Protein AF-A0A9E5CQ71-F1 (afdb_monomer)

Radius of gyration: 41.76 Å; Cα contacts (8 Å, |Δi|>4): 11; chains: 1; bounding box: 79×94×110 Å

Mean predicted aligned error: 19.61 Å

Sequence (164 aa):
MEKETTQPADSPESKDGGGADPQGAQAGEAQTGEAQTGEAQTGEAQTDEGQTGEAQTGEAQELPIEERLKKAEEETQRYLDNWRRAEADLQNVKRRAEQDRTESARYAGASLIINILPIVDDFERAFQSLDSHVAGMTWFDGVRLIYRKLLALLESAGVQPIKT

Foldseek 3Di:
DDDDDDDDDDDDDDDDDDDDDDDDDDDDDDDDDDDDDDDDDDDDDDDDDDDDDDPPPPPPPDPPPVVVVVVVVVVVVVVVVVVVVVVVVVVVVVVVVVVVVVVCVLCVCVVVVVVCVVVLVVVVVCVVPDDPVVCPDPVVVVVVVVSVVVQVVCVVSVHDDDDD

Solvent-accessible surface area (backbone atoms only — not comparable to full-atom values): 11029 Å² total; per-residue (Å²): 131,83,79,87,90,85,85,83,91,78,87,87,85,86,88,81,86,88,83,87,86,91,83,84,87,82,86,84,90,81,94,78,87,87,84,85,90,79,89,83,82,92,81,85,90,79,90,81,90,85,79,94,71,83,78,77,79,70,77,75,75,72,66,55,69,69,58,48,51,51,51,51,51,52,50,50,52,51,50,50,53,52,48,53,49,51,51,51,51,50,52,52,50,51,54,49,50,51,49,54,49,53,51,48,61,66,51,65,53,46,66,57,49,62,68,45,48,63,58,54,53,49,51,52,52,51,64,72,72,54,52,74,77,57,68,72,34,75,70,46,55,53,52,54,49,49,53,53,50,52,52,52,50,40,44,75,72,74,46,72,87,79,89,125

pLDDT: mean 70.6, std 26.53, range [29.23, 97.62]

Secondary structure (DSSP, 8-state):
----------------------------------------------------------------HHHHHHHHHHHHHHHHHHHHHHHHHHHHHHHHHHHHHHHHHHHHTHHHHHHHHHHHHHHHHHHHS--HHHHTSHHHHHHHHHHHHHHHHHHHTT------

Structure (mmCIF, N/CA/C/O backbone):
data_AF-A0A9E5CQ71-F1
#
_entry.id   AF-A0A9E5CQ71-F1
#
loop_
_atom_site.group_PDB
_atom_site.id
_atom_site.type_symbol
_atom_site.label_atom_id
_atom_site.label_alt_id
_atom_site.label_comp_id
_atom_site.label_asym_id
_atom_site.label_entity_id
_atom_site.label_seq_id
_atom_site.pdbx_PDB_ins_code
_atom_site.Cartn_x
_atom_site.Cartn_y
_atom_site.Cartn_z
_atom_site.occupancy
_atom_site.B_iso_or_equiv
_atom_site.auth_seq_id
_atom_site.auth_comp_id
_atom_site.auth_asym_id
_atom_site.auth_atom_id
_atom_site.pdbx_PDB_model_num
ATOM 1 N N . MET A 1 1 ? 30.305 -64.533 41.293 1.00 43.19 1 MET A N 1
ATOM 2 C CA . MET A 1 1 ? 31.275 -63.827 40.434 1.00 43.19 1 MET A CA 1
ATOM 3 C C . MET A 1 1 ? 30.754 -62.398 40.309 1.00 43.19 1 MET A C 1
ATOM 5 O O . MET A 1 1 ? 29.955 -62.141 39.427 1.00 43.19 1 MET A O 1
ATOM 9 N N . GLU A 1 2 ? 30.902 -61.512 41.305 1.00 41.94 2 GLU A N 1
ATOM 10 C CA . GLU A 1 2 ? 32.171 -61.003 41.882 1.00 41.94 2 GLU A CA 1
ATOM 11 C C . GLU A 1 2 ? 33.129 -60.598 40.747 1.00 41.94 2 GLU A C 1
ATOM 13 O O . GLU A 1 2 ? 33.442 -61.450 39.924 1.00 41.94 2 GLU A O 1
ATOM 18 N N . LYS A 1 3 ? 33.608 -59.355 40.607 1.00 42.81 3 LYS A N 1
ATOM 19 C CA . LYS A 1 3 ? 33.910 -58.328 41.617 1.00 42.81 3 LYS A CA 1
ATOM 20 C C . LYS A 1 3 ? 34.226 -56.971 40.946 1.00 42.81 3 LYS A C 1
ATOM 22 O O . LYS A 1 3 ? 34.751 -56.969 39.841 1.00 42.81 3 LYS A O 1
ATOM 27 N N . GLU A 1 4 ? 33.951 -55.898 41.701 1.00 44.69 4 GLU A N 1
ATOM 28 C CA . GLU A 1 4 ? 34.752 -54.664 41.912 1.00 44.69 4 GLU A CA 1
ATOM 29 C C . GLU A 1 4 ? 35.131 -53.764 40.716 1.00 44.69 4 GLU A C 1
ATOM 31 O O . GLU A 1 4 ? 35.727 -54.217 39.752 1.00 44.69 4 GLU A O 1
ATOM 36 N N . THR A 1 5 ? 34.769 -52.472 40.663 1.00 40.34 5 THR A N 1
ATOM 37 C CA . THR A 1 5 ? 34.983 -51.320 41.589 1.00 40.34 5 THR A CA 1
ATOM 38 C C . THR A 1 5 ? 36.082 -50.414 41.033 1.00 40.34 5 THR A C 1
ATOM 40 O O . THR A 1 5 ? 37.181 -50.884 40.761 1.00 40.34 5 THR A O 1
ATOM 43 N N . THR A 1 6 ? 35.776 -49.114 40.898 1.00 44.06 6 THR A N 1
ATOM 44 C CA . THR A 1 6 ? 36.575 -47.952 41.373 1.00 44.06 6 THR A CA 1
ATOM 45 C C . THR A 1 6 ? 36.353 -46.717 40.482 1.00 44.06 6 THR A C 1
ATOM 47 O O . THR A 1 6 ? 36.970 -46.548 39.437 1.00 44.06 6 THR A O 1
ATOM 50 N N . GLN A 1 7 ? 35.445 -45.849 40.934 1.00 45.25 7 GLN A N 1
ATOM 51 C CA . GLN A 1 7 ? 35.578 -44.377 40.937 1.00 45.25 7 GLN A CA 1
ATOM 52 C C . GLN A 1 7 ? 36.554 -43.972 42.074 1.00 45.25 7 GLN A C 1
ATOM 54 O O . GLN A 1 7 ? 36.833 -44.849 42.894 1.00 45.25 7 GLN A O 1
ATOM 59 N N . PRO A 1 8 ? 36.898 -42.690 42.342 1.00 63.84 8 PRO A N 1
ATOM 60 C CA . PRO A 1 8 ? 36.923 -41.431 41.569 1.00 63.84 8 PRO A CA 1
ATOM 61 C C . PRO A 1 8 ? 38.258 -40.657 41.854 1.00 63.84 8 PRO A C 1
ATOM 63 O O . PRO A 1 8 ? 39.267 -41.311 42.089 1.00 63.84 8 PRO A O 1
ATOM 66 N N . ALA A 1 9 ? 38.217 -39.309 41.934 1.00 38.69 9 ALA A N 1
ATOM 67 C CA . ALA A 1 9 ? 39.222 -38.356 42.474 1.00 38.69 9 ALA A CA 1
ATOM 68 C C . ALA A 1 9 ? 40.268 -37.840 41.457 1.00 38.69 9 ALA A C 1
ATOM 70 O O . ALA A 1 9 ? 40.726 -38.596 40.613 1.00 38.69 9 ALA A O 1
ATOM 71 N N . ASP A 1 10 ? 40.741 -36.592 41.451 1.00 36.00 10 ASP A N 1
ATOM 72 C CA . ASP A 1 10 ? 40.478 -35.330 42.166 1.00 36.00 10 ASP A CA 1
ATOM 73 C C . ASP A 1 10 ? 41.354 -34.262 41.458 1.00 36.00 10 ASP A C 1
ATOM 75 O O . ASP A 1 10 ? 42.338 -34.608 40.799 1.00 36.00 10 ASP A O 1
ATOM 79 N N . SER A 1 11 ? 40.990 -32.980 41.553 1.00 42.88 11 SER A N 1
ATOM 80 C CA . SER A 1 11 ? 41.859 -31.845 41.155 1.00 42.88 11 SER A CA 1
ATOM 81 C C . SER A 1 11 ? 43.076 -31.768 42.107 1.00 42.88 11 SER A C 1
ATOM 83 O O . SER A 1 11 ? 43.002 -32.397 43.163 1.00 42.88 11 SER A O 1
ATOM 85 N N . PRO A 1 12 ? 44.183 -31.023 41.845 1.00 50.03 12 PRO A N 1
ATOM 86 C CA . PRO A 1 12 ? 44.209 -29.550 42.004 1.00 50.03 12 PRO A CA 1
ATOM 87 C C . PRO A 1 12 ? 45.335 -28.811 41.209 1.00 50.03 12 PRO A C 1
ATOM 89 O O . PRO A 1 12 ? 45.964 -29.387 40.333 1.00 50.03 12 PRO A O 1
ATOM 92 N N . GLU A 1 13 ? 45.584 -27.541 41.582 1.00 34.75 13 GLU A N 1
ATOM 93 C CA . GLU A 1 13 ? 46.639 -26.572 41.166 1.00 34.75 13 GLU A CA 1
ATOM 94 C C . GLU A 1 13 ? 46.303 -25.683 39.955 1.00 34.75 13 GLU A C 1
ATOM 96 O O . GLU A 1 13 ? 46.213 -26.154 38.832 1.00 34.75 13 GLU A O 1
ATOM 101 N N . SER A 1 14 ? 45.996 -24.380 40.058 1.00 38.28 14 SER A N 1
ATOM 102 C CA . SER A 1 14 ? 46.315 -23.262 40.978 1.00 38.28 14 SER A CA 1
ATOM 103 C C . SER A 1 14 ? 47.708 -22.620 40.811 1.00 38.28 14 SER A C 1
ATOM 105 O O . SER A 1 14 ? 48.710 -23.319 40.708 1.00 38.28 14 SER A O 1
ATOM 107 N N . LYS A 1 15 ? 47.703 -21.268 40.858 1.00 35.44 15 LYS A N 1
ATOM 108 C CA . LYS A 1 15 ? 48.783 -20.249 40.725 1.00 35.44 15 LYS A CA 1
ATOM 109 C C . LYS A 1 15 ? 48.981 -19.697 39.295 1.00 35.44 15 LYS A C 1
ATOM 111 O O . LYS A 1 15 ? 48.996 -20.462 38.346 1.00 35.44 15 LYS A O 1
ATOM 116 N N . ASP A 1 16 ? 49.115 -18.392 39.037 1.00 36.59 16 ASP A N 1
ATOM 117 C CA . ASP A 1 16 ? 49.451 -17.242 39.892 1.00 36.59 16 ASP A CA 1
ATOM 118 C C . ASP A 1 16 ? 49.106 -15.891 39.213 1.00 36.59 16 ASP A C 1
ATOM 120 O O . ASP A 1 16 ? 49.086 -15.824 37.986 1.00 36.59 16 ASP A O 1
ATOM 124 N N . GLY A 1 17 ? 48.939 -14.836 40.031 1.00 31.31 17 GLY A N 1
ATOM 125 C CA . GLY A 1 17 ? 49.144 -13.406 39.708 1.00 31.31 17 GLY A CA 1
ATOM 126 C C . GLY A 1 17 ? 48.035 -12.700 38.907 1.00 31.31 17 GLY A C 1
ATOM 127 O O . GLY A 1 17 ? 47.781 -13.043 37.766 1.00 31.31 17 GLY A O 1
ATOM 128 N N . GLY A 1 18 ? 47.304 -11.684 39.378 1.00 31.03 18 GLY A N 1
ATOM 129 C CA . GLY A 1 18 ? 47.610 -10.634 40.352 1.00 31.03 18 GLY A CA 1
ATOM 130 C C . GLY A 1 18 ? 47.749 -9.283 39.627 1.00 31.03 18 GLY A C 1
ATOM 131 O O . GLY A 1 18 ? 48.673 -9.130 38.839 1.00 31.03 18 GLY A O 1
ATOM 132 N N . GLY A 1 19 ? 46.870 -8.307 39.909 1.00 31.36 19 GLY A N 1
ATOM 133 C CA . GLY A 1 19 ? 47.136 -6.888 39.598 1.00 31.36 19 GLY A CA 1
ATOM 134 C C . GLY A 1 19 ? 46.001 -6.056 38.982 1.00 31.36 19 GLY A C 1
ATOM 135 O O . GLY A 1 19 ? 45.910 -5.956 37.769 1.00 31.36 19 GLY A O 1
ATOM 136 N N . ALA A 1 20 ? 45.206 -5.443 39.863 1.00 34.06 20 ALA A N 1
ATOM 137 C CA . ALA A 1 20 ? 44.798 -4.027 39.914 1.00 34.06 20 ALA A CA 1
ATOM 138 C C . ALA A 1 20 ? 44.157 -3.263 38.717 1.00 34.06 20 ALA A C 1
ATOM 140 O O . ALA A 1 20 ? 44.684 -3.179 37.615 1.00 34.06 20 ALA A O 1
ATOM 141 N N . ASP A 1 21 ? 43.086 -2.559 39.117 1.00 43.50 21 ASP A N 1
ATOM 142 C CA . ASP A 1 21 ? 42.496 -1.293 38.648 1.00 43.50 21 ASP A CA 1
ATOM 143 C C . ASP A 1 21 ? 41.470 -1.250 37.488 1.00 43.50 21 ASP A C 1
ATOM 145 O O . ASP A 1 21 ? 41.790 -1.533 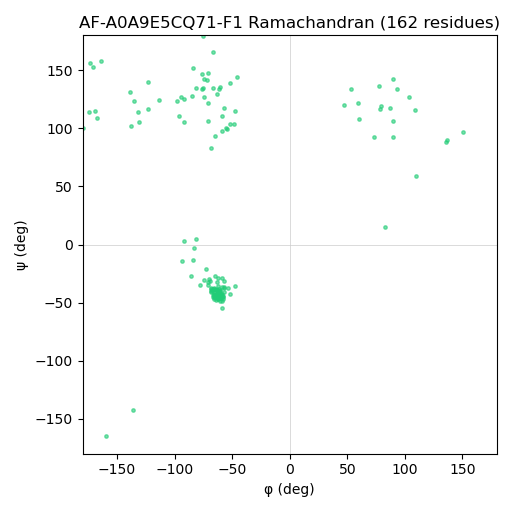36.334 1.00 43.50 21 ASP A O 1
ATOM 149 N N . PRO A 1 22 ? 40.223 -0.791 37.771 1.00 46.59 22 PRO A N 1
ATOM 150 C CA . PRO A 1 22 ? 39.220 -0.466 36.767 1.00 46.59 22 PRO A CA 1
ATOM 151 C C . PRO A 1 22 ? 39.257 1.034 36.428 1.00 46.59 22 PRO A C 1
ATOM 153 O O . PRO A 1 22 ? 39.111 1.889 37.301 1.00 46.59 22 PRO A O 1
ATOM 156 N N . GLN A 1 23 ? 39.373 1.375 35.146 1.00 34.25 23 GLN A N 1
ATOM 157 C CA . GLN A 1 23 ? 39.154 2.740 34.660 1.00 34.25 23 GLN A CA 1
ATOM 158 C C . GLN A 1 23 ? 38.386 2.731 33.338 1.00 34.25 23 GLN A C 1
ATOM 160 O O . GLN A 1 23 ? 38.769 2.051 32.392 1.00 34.25 23 GLN A O 1
ATOM 165 N N . GLY A 1 24 ? 37.333 3.552 33.278 1.00 32.75 24 GLY A N 1
ATOM 166 C CA . GLY A 1 24 ? 36.836 4.112 32.020 1.00 32.75 24 GLY A CA 1
ATOM 167 C C . GLY A 1 24 ? 35.490 3.597 31.512 1.00 32.75 24 GLY A C 1
ATOM 168 O O . GLY A 1 24 ? 35.410 3.138 30.379 1.00 32.75 24 GLY A O 1
ATOM 169 N N . ALA A 1 25 ? 34.415 3.738 32.292 1.00 35.03 25 ALA A N 1
ATOM 170 C CA . ALA A 1 25 ? 33.062 3.794 31.734 1.00 35.03 25 ALA A CA 1
ATOM 171 C C . ALA A 1 25 ? 32.703 5.267 31.467 1.00 35.03 25 ALA A C 1
ATOM 173 O O . ALA A 1 25 ? 32.466 6.025 32.407 1.00 35.03 25 ALA A O 1
ATOM 174 N N . GLN A 1 26 ? 32.710 5.683 30.197 1.00 36.34 26 GLN A N 1
ATOM 175 C CA . GLN A 1 26 ? 32.222 6.997 29.769 1.00 36.34 26 GLN A CA 1
ATOM 176 C C . GLN A 1 26 ? 30.746 6.920 29.374 1.00 36.34 26 GLN A C 1
ATOM 178 O O . GLN A 1 26 ? 30.343 6.119 28.532 1.00 36.34 26 GLN A O 1
ATOM 183 N N . ALA A 1 27 ? 29.974 7.790 30.017 1.00 32.28 27 ALA A N 1
ATOM 184 C CA . ALA A 1 27 ? 28.589 8.125 29.743 1.00 32.28 27 ALA A CA 1
ATOM 185 C C . ALA A 1 27 ? 28.480 9.192 28.634 1.00 32.28 27 ALA A C 1
ATOM 187 O O . ALA A 1 27 ? 29.366 10.035 28.504 1.00 32.28 27 ALA A O 1
ATOM 188 N N . GLY A 1 28 ? 27.364 9.183 27.899 1.00 31.14 28 GLY A N 1
ATOM 189 C CA . GLY A 1 28 ? 26.859 10.298 27.086 1.00 31.14 28 GLY A CA 1
ATOM 190 C C . GLY A 1 28 ? 25.341 10.386 27.296 1.00 31.14 28 GLY A C 1
ATOM 191 O O . GLY A 1 28 ? 24.637 9.419 27.028 1.00 31.14 28 GLY A O 1
ATOM 192 N N . GLU A 1 29 ? 24.875 11.336 28.108 1.00 32.84 29 GLU A N 1
ATOM 193 C CA . GLU A 1 29 ? 24.307 12.644 27.719 1.00 32.84 29 GLU A CA 1
ATOM 194 C C . GLU A 1 29 ? 22.782 12.597 27.498 1.00 32.84 29 GLU A C 1
ATOM 196 O O . GLU A 1 29 ? 22.282 12.341 26.408 1.00 32.84 29 GLU A O 1
ATOM 201 N N . ALA A 1 30 ? 22.038 12.900 28.567 1.00 35.66 30 ALA A N 1
ATOM 202 C CA . ALA A 1 30 ? 20.653 13.359 28.505 1.00 35.66 30 ALA A CA 1
ATOM 203 C C . ALA A 1 30 ? 20.570 14.715 29.226 1.00 35.66 30 ALA A C 1
ATOM 205 O O . ALA A 1 30 ? 20.867 14.813 30.416 1.00 35.66 30 ALA A O 1
ATOM 206 N N . GLN A 1 31 ? 20.215 15.761 28.477 1.00 35.25 31 GLN A N 1
ATOM 207 C CA . GLN A 1 31 ? 20.003 17.126 28.961 1.00 35.25 31 GLN A CA 1
ATOM 208 C C . GLN A 1 31 ? 18.721 17.214 29.799 1.00 35.25 31 GLN A C 1
ATOM 210 O O . GLN A 1 31 ? 17.624 16.972 29.299 1.00 35.25 31 GLN A O 1
ATOM 215 N N . THR A 1 32 ? 18.857 17.643 31.051 1.00 32.28 32 THR A N 1
ATOM 216 C CA . THR A 1 32 ? 17.763 18.116 31.907 1.00 32.28 32 THR A CA 1
ATOM 217 C C . THR A 1 32 ? 17.953 19.604 32.172 1.00 32.28 32 THR A C 1
ATOM 219 O O . THR A 1 32 ? 19.015 20.015 32.634 1.00 32.28 32 THR A O 1
ATOM 222 N N . GLY A 1 33 ? 16.928 20.395 31.851 1.00 34.47 33 GLY A N 1
ATOM 223 C CA . GLY A 1 33 ? 16.877 21.833 32.098 1.00 34.47 33 GLY A CA 1
ATOM 224 C C . GLY A 1 33 ? 16.633 22.168 33.569 1.00 34.47 33 GLY A C 1
ATOM 225 O O . GLY A 1 33 ? 15.879 21.494 34.267 1.00 34.47 33 GLY A O 1
ATOM 226 N N . GLU A 1 34 ? 17.307 23.224 34.002 1.00 36.59 34 GLU A N 1
ATOM 227 C CA . GLU A 1 34 ? 17.302 23.820 35.333 1.00 36.59 34 GLU A CA 1
ATOM 228 C C . GLU A 1 34 ? 16.032 24.648 35.582 1.00 36.59 34 GLU A C 1
ATOM 230 O O . GLU A 1 34 ? 15.567 25.331 34.671 1.00 36.59 34 GLU A O 1
ATOM 235 N N . ALA A 1 35 ? 15.542 24.678 36.828 1.00 31.78 35 ALA A N 1
ATOM 236 C CA . ALA A 1 35 ? 15.128 25.930 37.476 1.00 31.78 35 ALA A CA 1
ATOM 237 C C . ALA A 1 35 ? 14.841 25.762 38.985 1.00 31.78 35 ALA A C 1
ATOM 239 O O . ALA A 1 35 ? 13.856 25.152 39.389 1.00 31.78 35 ALA A O 1
ATOM 240 N N . GLN A 1 36 ? 15.693 26.432 39.768 1.00 34.62 36 GLN A N 1
ATOM 241 C CA . GLN A 1 36 ? 15.382 27.268 40.939 1.00 34.62 36 GLN A CA 1
ATOM 242 C C . GLN A 1 36 ? 14.948 26.625 42.268 1.00 34.62 36 GLN A C 1
ATOM 244 O O . GLN A 1 36 ? 13.776 26.497 42.610 1.00 34.62 36 GLN A O 1
ATOM 249 N N . THR A 1 37 ? 15.971 26.406 43.093 1.00 29.23 37 THR A N 1
ATOM 250 C CA . THR A 1 37 ? 15.970 26.520 44.554 1.00 29.23 37 THR A CA 1
ATOM 251 C C . THR A 1 37 ? 15.776 27.974 45.012 1.00 29.23 37 THR A C 1
ATOM 253 O O . THR A 1 37 ? 16.443 28.885 44.524 1.00 29.23 37 THR A O 1
ATOM 256 N N . GLY A 1 38 ? 14.899 28.170 46.000 1.00 32.47 38 GLY A N 1
ATOM 257 C CA . GLY A 1 38 ? 14.764 29.387 46.801 1.00 32.47 38 GLY A CA 1
ATOM 258 C C . GLY A 1 38 ? 14.632 29.003 48.277 1.00 32.47 38 GLY A C 1
ATOM 259 O O . GLY A 1 38 ? 13.789 28.185 48.634 1.00 32.47 38 GLY A O 1
ATOM 260 N N . GLU A 1 39 ? 15.528 29.538 49.098 1.00 35.62 39 GLU A N 1
ATOM 261 C CA . GLU A 1 39 ? 15.680 29.310 50.538 1.00 35.62 39 GLU A CA 1
ATOM 262 C C . GLU A 1 39 ? 14.540 29.946 51.356 1.00 35.62 39 GLU A C 1
ATOM 264 O O . GLU A 1 39 ? 14.094 31.034 51.003 1.00 35.62 39 GLU A O 1
ATOM 269 N N . ALA A 1 40 ? 14.148 29.339 52.489 1.00 31.41 40 ALA A N 1
ATOM 270 C CA . ALA A 1 40 ? 13.871 30.068 53.742 1.00 31.41 40 ALA A CA 1
ATOM 271 C C . ALA A 1 40 ? 13.570 29.141 54.945 1.00 31.41 40 ALA A C 1
ATOM 273 O O . ALA A 1 40 ? 12.542 28.477 55.008 1.00 31.41 40 ALA A O 1
ATOM 274 N N . GLN A 1 41 ? 14.491 29.196 55.912 1.00 33.47 41 GLN A N 1
ATOM 275 C CA . GLN A 1 41 ? 14.291 29.350 57.364 1.00 33.47 41 GLN A CA 1
ATOM 276 C C . GLN A 1 41 ? 13.489 28.321 58.185 1.00 33.47 41 GLN A C 1
ATOM 278 O O . GLN A 1 41 ? 12.266 28.321 58.269 1.00 33.47 41 GLN A O 1
ATOM 283 N N . THR A 1 42 ? 14.266 27.580 58.975 1.00 32.06 42 THR A N 1
ATOM 284 C CA . THR A 1 42 ? 13.935 27.027 60.292 1.00 32.06 42 THR A CA 1
ATOM 285 C C . THR A 1 42 ? 13.613 28.145 61.295 1.00 32.06 42 THR A C 1
ATOM 287 O O . THR A 1 42 ? 14.380 29.103 61.400 1.00 32.06 42 THR A O 1
ATOM 290 N N . GLY A 1 43 ? 12.545 27.994 62.086 1.00 30.92 43 GLY A N 1
ATOM 291 C CA . GLY A 1 43 ? 12.240 28.901 63.195 1.00 30.92 43 GLY A CA 1
ATOM 292 C C . GLY A 1 43 ? 10.970 28.547 63.974 1.00 30.92 43 GLY A C 1
ATOM 293 O O . GLY A 1 43 ? 9.878 28.900 63.559 1.00 30.92 43 GLY A O 1
ATOM 294 N N . GLU A 1 44 ? 11.191 27.908 65.124 1.00 33.72 44 GLU A N 1
ATOM 295 C CA . GLU A 1 44 ? 10.413 27.987 66.373 1.00 33.72 44 GLU A CA 1
ATOM 296 C C . GLU A 1 44 ? 9.091 27.212 66.530 1.00 33.72 44 GLU A C 1
ATOM 298 O O . GLU A 1 44 ? 8.080 27.407 65.862 1.00 33.72 44 GLU A O 1
ATOM 303 N N . ALA A 1 45 ? 9.141 26.325 67.527 1.00 37.12 45 ALA A N 1
ATOM 304 C CA . ALA A 1 45 ? 8.036 25.595 68.107 1.00 37.12 45 ALA A CA 1
ATOM 305 C C . ALA A 1 45 ? 7.208 26.502 69.027 1.00 37.12 45 ALA A C 1
ATOM 307 O O . ALA A 1 45 ? 7.755 27.152 69.917 1.00 37.12 45 ALA A O 1
ATOM 308 N N . GLN A 1 46 ? 5.886 26.438 68.887 1.00 34.66 46 GLN A N 1
ATOM 309 C CA . GLN A 1 46 ? 4.955 26.799 69.949 1.00 34.66 46 GLN A CA 1
ATOM 310 C C . GLN A 1 46 ? 3.909 25.695 70.086 1.00 34.66 46 GLN A C 1
ATOM 312 O O . GLN A 1 46 ? 3.125 25.418 69.182 1.00 34.66 46 GLN A O 1
ATOM 317 N N . THR A 1 47 ? 3.971 25.038 71.236 1.00 30.33 47 THR A N 1
ATOM 318 C CA . THR A 1 47 ? 2.961 24.154 71.806 1.00 30.33 47 THR A CA 1
ATOM 319 C C . THR A 1 47 ? 1.685 24.938 72.096 1.00 30.33 47 THR A C 1
ATOM 321 O O . THR A 1 47 ? 1.751 25.948 72.798 1.00 30.33 47 THR A O 1
ATOM 324 N N . ASP A 1 48 ? 0.547 24.434 71.628 1.00 30.59 48 ASP A N 1
ATOM 325 C CA . ASP A 1 48 ? -0.771 24.756 72.173 1.00 30.59 48 ASP A CA 1
ATOM 326 C C . ASP A 1 48 ? -1.516 23.434 72.403 1.00 30.59 48 ASP A C 1
ATOM 328 O O . ASP A 1 48 ? -1.883 22.719 71.468 1.00 30.59 48 ASP A O 1
ATOM 332 N N . GLU A 1 49 ? -1.614 23.052 73.675 1.00 37.34 49 GLU A N 1
ATOM 333 C CA . GLU A 1 49 ? -2.439 21.947 74.143 1.00 37.34 49 GLU A CA 1
ATOM 334 C C . GLU A 1 49 ? -3.864 22.458 74.361 1.00 37.34 49 GLU A C 1
ATOM 336 O O . GLU A 1 49 ? -4.079 23.381 75.143 1.00 37.34 49 GLU A O 1
ATOM 341 N N . GLY A 1 50 ? -4.845 21.771 73.774 1.00 31.52 50 GLY A N 1
ATOM 342 C CA . GLY A 1 50 ? -6.196 21.746 74.329 1.00 31.52 50 GLY A CA 1
ATOM 343 C C . GLY A 1 50 ? -7.326 21.927 73.326 1.00 31.52 50 GLY A C 1
ATOM 344 O O . GLY A 1 50 ? -7.871 23.014 73.203 1.00 31.52 50 GLY A O 1
ATOM 345 N N . GLN A 1 51 ? -7.798 20.821 72.746 1.00 33.91 51 GLN A N 1
ATOM 346 C CA . GLN A 1 51 ? -9.209 20.446 72.897 1.00 33.91 51 GLN A CA 1
ATOM 347 C C . GLN A 1 51 ? -9.456 19.015 72.418 1.00 33.91 51 GLN A C 1
ATOM 349 O O . GLN A 1 51 ? -9.452 18.694 71.233 1.00 33.91 51 GLN A O 1
ATOM 354 N N . THR A 1 52 ? -9.700 18.156 73.401 1.00 40.53 52 THR A N 1
ATOM 355 C CA . THR A 1 52 ? -10.413 16.887 73.304 1.00 40.53 52 THR A CA 1
ATOM 356 C C . THR A 1 52 ? -11.794 17.119 72.688 1.00 40.53 52 THR A C 1
ATOM 358 O O . THR A 1 52 ? -12.729 17.539 73.365 1.00 40.53 52 THR A O 1
ATOM 361 N N . GLY A 1 53 ? -11.916 16.851 71.389 1.00 31.20 53 GLY A N 1
ATOM 362 C CA . GLY A 1 53 ? -13.190 16.634 70.715 1.00 31.20 53 GLY A CA 1
ATOM 363 C C . GLY A 1 53 ? -13.451 15.137 70.646 1.00 31.20 53 GLY A C 1
ATOM 364 O O . GLY A 1 53 ? -12.730 14.412 69.965 1.00 31.20 53 GLY A O 1
ATOM 365 N N . GLU A 1 54 ? -14.441 14.678 71.403 1.00 34.59 54 GLU A N 1
ATOM 366 C CA . GLU A 1 54 ? -14.926 13.303 71.423 1.00 34.59 54 GLU A CA 1
ATOM 367 C C . GLU A 1 54 ? -15.148 12.795 69.993 1.00 34.59 54 GLU A C 1
ATOM 369 O O . GLU A 1 54 ? -16.009 13.284 69.260 1.00 34.59 54 GLU A O 1
ATOM 374 N N . ALA A 1 55 ? -14.365 11.791 69.595 1.00 34.69 55 ALA A N 1
ATOM 375 C CA . ALA A 1 55 ? -14.672 10.984 68.432 1.00 34.69 55 ALA A CA 1
ATOM 376 C C . ALA A 1 55 ? -15.971 10.233 68.737 1.00 34.69 55 ALA A C 1
ATOM 378 O O . ALA A 1 55 ? -15.966 9.166 69.354 1.00 34.69 55 ALA A O 1
ATOM 379 N N . GLN A 1 56 ? -17.094 10.822 68.322 1.00 38.59 56 GLN A N 1
ATOM 380 C CA . GLN A 1 56 ? -18.339 10.102 68.130 1.00 38.59 56 GLN A CA 1
ATOM 381 C C . GLN A 1 56 ? -18.011 8.906 67.245 1.00 38.59 56 GLN A C 1
ATOM 383 O O . GLN A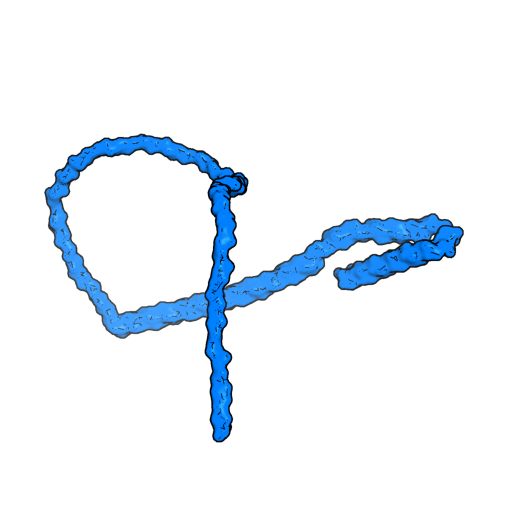 1 56 ? -17.785 9.026 66.041 1.00 38.59 56 GLN A O 1
ATOM 388 N N . THR A 1 57 ? -17.936 7.744 67.884 1.00 39.75 57 THR A N 1
ATOM 389 C CA . THR A 1 57 ? -17.949 6.458 67.209 1.00 39.75 57 THR A CA 1
ATOM 390 C C . THR A 1 57 ? -19.357 6.340 66.653 1.00 39.75 57 THR A C 1
ATOM 392 O O . THR A 1 57 ? -20.259 5.833 67.310 1.00 39.75 57 THR A O 1
ATOM 395 N N . GLY A 1 58 ? -19.577 6.948 65.487 1.00 36.94 58 GLY A N 1
ATOM 396 C CA . GLY A 1 58 ? -20.759 6.687 64.696 1.00 36.94 58 GLY A CA 1
ATOM 397 C C . GLY A 1 58 ? -20.727 5.202 64.402 1.00 36.94 58 GLY A C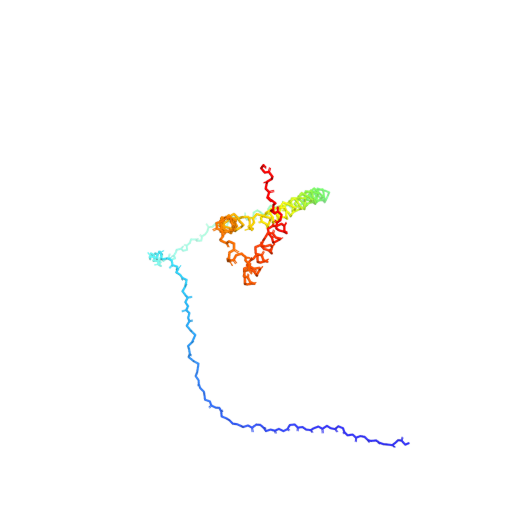 1
ATOM 398 O O . GLY A 1 58 ? -19.831 4.739 63.697 1.00 36.94 58 GLY A O 1
ATOM 399 N N . GLU A 1 59 ? -21.653 4.458 65.000 1.00 42.09 59 GLU A N 1
ATOM 400 C CA . GLU A 1 59 ? -22.012 3.134 64.527 1.00 42.09 59 GLU A CA 1
ATOM 401 C C . GLU A 1 59 ? -22.227 3.270 63.022 1.00 42.09 59 GLU A C 1
ATOM 403 O O . GLU A 1 59 ? -23.214 3.845 62.558 1.00 42.09 59 GLU A O 1
ATOM 408 N N . ALA A 1 60 ? -21.253 2.799 62.245 1.00 53.12 60 ALA A N 1
ATOM 409 C CA . ALA A 1 60 ? -21.496 2.454 60.869 1.00 53.12 60 ALA A CA 1
ATOM 410 C C . ALA A 1 60 ? -22.585 1.390 60.950 1.00 53.12 60 ALA A C 1
ATOM 412 O O . ALA A 1 60 ? -22.297 0.246 61.293 1.00 53.12 60 ALA A O 1
ATOM 413 N N . GLN A 1 61 ? -23.842 1.796 60.755 1.00 57.00 61 GLN A N 1
ATOM 414 C CA . GLN A 1 61 ? -24.942 0.864 60.575 1.00 57.00 61 GLN A CA 1
ATOM 415 C C . GLN A 1 61 ? -24.530 -0.030 59.416 1.00 57.00 61 GLN A C 1
ATOM 417 O O . GLN A 1 61 ? -24.542 0.378 58.252 1.00 57.00 61 GLN A O 1
ATOM 422 N N . GLU A 1 62 ? -24.056 -1.224 59.761 1.00 66.81 62 GLU A N 1
ATOM 423 C CA . GLU A 1 62 ? -23.788 -2.265 58.797 1.00 66.81 62 GLU A CA 1
ATOM 424 C C . GLU A 1 62 ? -25.105 -2.505 58.072 1.00 66.81 62 GLU A C 1
ATOM 426 O O . GLU A 1 62 ? -26.120 -2.834 58.689 1.00 66.81 62 GLU A O 1
ATOM 431 N N . LEU A 1 63 ? -25.098 -2.257 56.761 1.00 71.94 63 LEU A N 1
ATOM 432 C CA . LEU A 1 63 ? -26.261 -2.521 55.927 1.00 71.94 63 LEU A CA 1
ATOM 433 C C . LEU A 1 63 ? -26.699 -3.973 56.170 1.00 71.94 63 LEU A C 1
ATOM 435 O O . LEU A 1 63 ? -25.823 -4.849 56.255 1.00 71.94 63 LEU A O 1
ATOM 439 N N . PRO A 1 64 ? -28.014 -4.239 56.256 1.00 88.75 64 PRO A N 1
ATOM 440 C CA . PRO A 1 64 ? -28.541 -5.591 56.360 1.00 88.75 64 PRO A CA 1
ATOM 441 C C . PRO A 1 64 ? -27.863 -6.513 55.346 1.00 88.7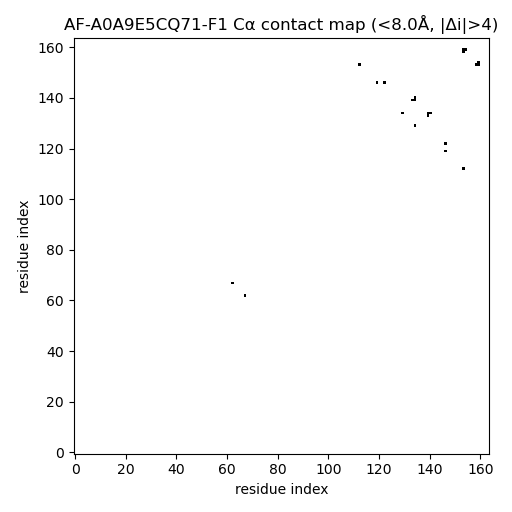5 64 PRO A C 1
ATOM 443 O O . PRO A 1 64 ? -27.526 -6.094 54.233 1.00 88.75 64 PRO A O 1
ATOM 446 N N . ILE A 1 65 ? -27.641 -7.771 55.724 1.00 88.62 65 ILE A N 1
ATOM 447 C CA . ILE A 1 65 ? -26.911 -8.740 54.894 1.00 88.62 65 ILE A CA 1
ATOM 448 C C . ILE A 1 65 ? -27.535 -8.833 53.493 1.00 88.62 65 ILE A C 1
ATOM 450 O O . ILE A 1 65 ? -26.800 -8.895 52.506 1.00 88.62 65 ILE A O 1
ATOM 454 N N . GLU A 1 66 ? -28.864 -8.748 53.385 1.00 90.19 66 GLU A N 1
ATOM 455 C CA . GLU A 1 66 ? -29.573 -8.726 52.105 1.00 90.19 66 GLU A CA 1
ATOM 456 C C . GLU A 1 66 ? -29.222 -7.502 51.241 1.00 90.19 66 GLU A C 1
ATOM 458 O O . GLU A 1 66 ? -29.032 -7.633 50.032 1.00 90.19 66 GLU A O 1
ATOM 463 N N . GLU A 1 67 ? -29.085 -6.311 51.832 1.00 91.50 67 GLU A N 1
ATOM 464 C CA . GLU A 1 67 ? -28.696 -5.101 51.096 1.00 91.50 67 GLU A CA 1
ATOM 465 C C . GLU A 1 67 ? -27.230 -5.143 50.651 1.00 91.50 67 GLU A C 1
ATOM 467 O O . GLU A 1 67 ? -26.900 -4.675 49.559 1.00 91.50 67 GLU A O 1
ATOM 472 N N . ARG A 1 68 ? -26.345 -5.737 51.461 1.00 91.38 68 ARG A N 1
ATOM 473 C CA . ARG A 1 68 ? -24.941 -5.968 51.082 1.00 91.38 68 ARG A CA 1
ATOM 474 C C . ARG A 1 68 ? -24.829 -6.955 49.928 1.00 91.38 68 ARG A C 1
ATOM 476 O O . ARG A 1 68 ? -24.064 -6.702 49.000 1.00 91.38 68 ARG A O 1
ATOM 483 N N . LEU A 1 69 ? -25.593 -8.047 49.981 1.00 92.94 69 LEU A N 1
ATOM 484 C CA . LEU A 1 69 ? -25.641 -9.048 48.919 1.00 92.94 69 LEU A CA 1
ATOM 485 C C . LEU A 1 69 ? -26.126 -8.416 47.613 1.00 92.94 69 LEU A C 1
ATOM 487 O O . LEU A 1 69 ? -25.446 -8.519 46.597 1.00 92.94 69 LEU A O 1
ATOM 491 N N . LYS A 1 70 ? -27.230 -7.665 47.668 1.00 95.44 70 LYS A N 1
ATOM 492 C CA . LYS A 1 70 ? -27.775 -6.972 46.500 1.00 95.44 70 LYS A CA 1
ATOM 493 C C . LYS A 1 70 ? -26.778 -5.976 45.897 1.00 95.44 70 LYS A C 1
ATOM 495 O O . LYS A 1 70 ? -26.577 -5.973 44.687 1.00 95.44 70 LYS A O 1
ATOM 500 N N . LYS A 1 71 ? -26.105 -5.166 46.725 1.00 95.31 71 LYS A N 1
ATOM 501 C CA . LYS A 1 71 ? -25.052 -4.252 46.246 1.00 95.31 71 LYS A CA 1
ATOM 502 C C . LYS A 1 71 ? -23.892 -5.003 45.592 1.00 95.31 71 LYS A C 1
ATOM 504 O O . LYS A 1 71 ? -23.424 -4.582 44.540 1.00 95.31 71 LYS A O 1
ATOM 509 N N . ALA A 1 72 ? -23.445 -6.112 46.178 1.00 94.62 72 ALA A N 1
ATOM 510 C CA . ALA A 1 72 ? -22.370 -6.920 45.608 1.00 94.62 72 ALA A CA 1
ATOM 511 C C . ALA A 1 72 ? -22.765 -7.548 44.258 1.00 94.62 72 ALA A C 1
ATOM 513 O O . ALA A 1 72 ? -21.953 -7.583 43.332 1.00 94.62 72 ALA A O 1
ATOM 514 N N . GLU A 1 73 ? -24.011 -8.004 44.116 1.00 95.19 73 GLU A N 1
ATOM 515 C CA . GLU A 1 73 ? -24.557 -8.516 42.854 1.00 95.19 73 GLU A CA 1
ATOM 516 C C . GLU A 1 73 ? -24.645 -7.416 41.786 1.00 95.19 73 GLU A C 1
ATOM 518 O O . GLU A 1 73 ? -24.196 -7.620 40.657 1.00 95.19 73 GLU A O 1
ATOM 523 N N . GLU A 1 74 ? -25.141 -6.229 42.146 1.00 96.69 74 GLU A N 1
ATOM 524 C CA . GLU A 1 74 ? -25.199 -5.060 41.257 1.00 96.69 74 GLU A CA 1
ATOM 525 C C . GLU A 1 74 ? -23.800 -4.624 40.792 1.00 96.69 74 GLU A C 1
ATOM 527 O O . GLU A 1 74 ? -23.586 -4.357 39.606 1.00 96.69 74 GLU A O 1
ATOM 532 N N . GLU A 1 75 ? -22.819 -4.586 41.697 1.00 96.25 75 GLU A N 1
ATOM 533 C CA . GLU A 1 75 ? -21.430 -4.273 41.355 1.00 96.25 75 GLU A CA 1
ATOM 534 C C . GLU A 1 75 ? -20.806 -5.333 40.450 1.00 96.25 75 GLU A C 1
ATOM 536 O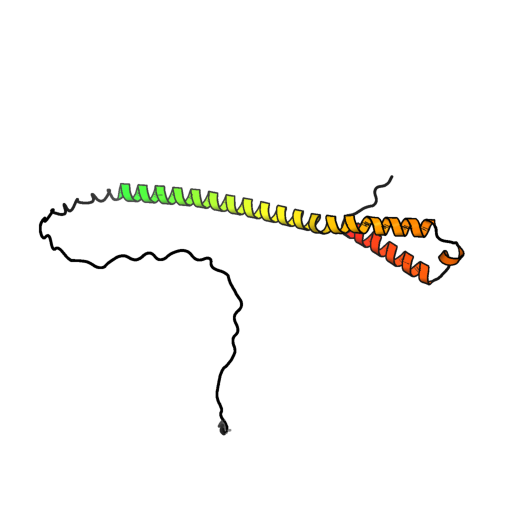 O . GLU A 1 75 ? -20.156 -4.987 39.462 1.00 96.25 75 GLU A O 1
ATOM 541 N N . THR A 1 76 ? -21.040 -6.612 40.746 1.00 95.69 76 THR A N 1
ATOM 542 C CA . THR A 1 76 ? -20.563 -7.730 39.924 1.00 95.69 76 THR A CA 1
ATOM 543 C C . THR A 1 76 ? -21.138 -7.641 38.517 1.00 95.69 76 THR A C 1
ATOM 545 O O . THR A 1 76 ? 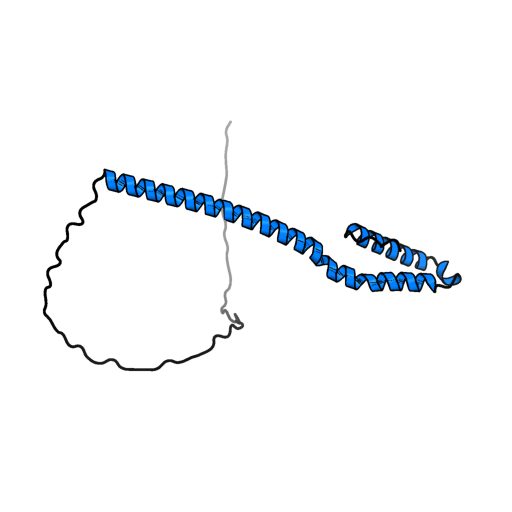-20.394 -7.740 37.541 1.00 95.69 76 THR A O 1
ATOM 548 N N . GLN A 1 77 ? -22.440 -7.378 38.398 1.00 96.81 77 GLN A N 1
ATOM 549 C CA . GLN A 1 77 ? -23.103 -7.219 37.110 1.00 96.81 77 GLN A CA 1
ATOM 550 C C . GLN A 1 77 ? -22.542 -6.017 36.338 1.00 96.81 77 GLN A C 1
ATOM 552 O O . GLN A 1 77 ? -22.201 -6.141 35.162 1.00 96.81 77 GLN A O 1
ATOM 557 N N . ARG A 1 78 ? -22.335 -4.880 37.014 1.00 97.00 78 ARG A N 1
ATOM 558 C CA . ARG A 1 78 ? -21.706 -3.690 36.423 1.00 97.00 78 ARG A CA 1
ATOM 559 C C . ARG A 1 78 ? -20.294 -3.983 35.914 1.00 97.00 78 ARG A C 1
ATOM 561 O O . ARG A 1 78 ? -19.938 -3.552 34.819 1.00 97.00 78 ARG A O 1
ATOM 568 N N . TYR A 1 79 ? -19.476 -4.700 36.686 1.00 97.25 79 TYR A N 1
ATOM 569 C CA . TYR A 1 79 ? -18.126 -5.071 36.259 1.00 97.25 79 TYR A CA 1
ATOM 570 C C . TYR A 1 79 ? -18.139 -6.057 35.095 1.00 97.25 79 TYR A C 1
ATOM 572 O O . TYR A 1 79 ? -17.340 -5.895 34.176 1.00 97.25 79 TYR A O 1
ATOM 580 N N . LEU A 1 80 ? -19.057 -7.025 35.090 1.00 97.62 80 LEU A N 1
ATOM 581 C CA . LEU A 1 80 ? -19.226 -7.971 33.990 1.00 97.62 80 LEU A CA 1
ATOM 582 C C . LEU A 1 80 ? -19.589 -7.248 32.687 1.00 97.62 80 LEU A C 1
ATOM 584 O O . LEU A 1 80 ? -19.000 -7.521 31.643 1.00 97.62 80 LEU A O 1
ATOM 588 N N . ASP A 1 81 ? -20.525 -6.303 32.748 1.00 97.19 81 ASP A N 1
ATOM 589 C CA . ASP A 1 81 ? -20.959 -5.541 31.577 1.00 97.19 81 ASP A CA 1
ATOM 590 C C . ASP A 1 81 ? -19.852 -4.609 31.069 1.00 97.19 81 ASP A C 1
ATOM 592 O O . ASP A 1 81 ? -19.598 -4.539 29.862 1.00 97.19 81 ASP A O 1
ATOM 596 N N . ASN A 1 82 ? -19.122 -3.960 31.981 1.00 97.44 82 ASN A N 1
ATOM 597 C CA . ASN A 1 82 ? -17.943 -3.168 31.633 1.00 97.44 82 ASN A CA 1
ATOM 598 C C . ASN A 1 82 ? -16.841 -4.029 31.009 1.00 97.44 82 ASN A C 1
ATOM 600 O O . ASN A 1 82 ? -16.232 -3.616 30.025 1.00 97.44 82 ASN A O 1
ATOM 604 N N . TRP A 1 83 ? -16.600 -5.225 31.549 1.00 97.56 83 TRP A N 1
ATOM 605 C CA . TRP A 1 83 ? -15.602 -6.154 31.029 1.00 97.56 83 TRP A CA 1
ATOM 606 C C . TRP A 1 83 ? -15.970 -6.641 29.627 1.00 97.56 83 TRP A C 1
ATOM 608 O O . TRP A 1 83 ? -15.134 -6.586 28.731 1.00 97.56 83 TRP A O 1
ATOM 618 N N . ARG A 1 84 ? -17.236 -7.011 29.395 1.00 97.25 84 ARG A N 1
ATOM 619 C CA . ARG A 1 84 ? -17.738 -7.400 28.065 1.00 97.25 84 ARG A CA 1
ATOM 620 C C . ARG A 1 84 ? -17.585 -6.278 27.045 1.00 97.25 84 ARG A C 1
ATOM 622 O O . ARG A 1 84 ? -17.184 -6.525 25.910 1.00 97.25 84 ARG A O 1
ATOM 629 N N . ARG A 1 85 ? -17.889 -5.036 27.439 1.00 97.50 85 ARG A N 1
ATOM 630 C CA . ARG A 1 85 ? -17.684 -3.868 26.575 1.00 97.50 85 ARG A CA 1
ATOM 631 C C . ARG A 1 85 ? -16.200 -3.657 26.278 1.00 97.50 85 ARG A C 1
ATOM 633 O O . ARG A 1 85 ? -15.842 -3.520 25.116 1.00 97.50 85 ARG A O 1
ATOM 640 N N . ALA A 1 86 ? -15.349 -3.694 27.301 1.00 97.19 86 ALA A N 1
ATOM 641 C CA . ALA A 1 86 ? -13.909 -3.536 27.138 1.00 97.19 86 ALA A CA 1
ATOM 642 C C . ALA A 1 86 ? -13.308 -4.629 26.240 1.00 97.19 86 ALA A C 1
ATOM 644 O O . ALA A 1 86 ? -12.453 -4.333 25.410 1.00 97.19 86 ALA A O 1
ATOM 645 N N . GLU A 1 87 ? -13.772 -5.875 26.363 1.00 97.44 87 GLU A N 1
ATOM 646 C CA . GLU A 1 87 ? -13.370 -6.978 25.490 1.00 97.44 87 GLU A CA 1
ATOM 647 C C . GLU A 1 87 ? -13.770 -6.714 24.032 1.00 97.44 87 GLU A C 1
ATOM 649 O O . GLU A 1 87 ? -12.937 -6.851 23.132 1.00 97.44 87 GLU A O 1
ATOM 654 N N . ALA A 1 88 ? -15.010 -6.274 23.794 1.00 97.38 88 ALA A N 1
ATOM 655 C CA . ALA A 1 88 ? -15.486 -5.916 22.461 1.00 97.38 88 ALA A CA 1
ATOM 656 C C . ALA A 1 88 ? -14.691 -4.745 21.855 1.00 97.38 88 ALA A C 1
ATOM 658 O O . ALA A 1 88 ? -14.291 -4.801 20.689 1.00 97.38 88 ALA A O 1
ATOM 659 N N . ASP A 1 89 ? -14.396 -3.712 22.645 1.00 97.25 89 ASP A N 1
ATOM 660 C CA . ASP A 1 89 ? -13.575 -2.577 22.219 1.00 97.25 89 ASP A CA 1
ATOM 661 C C . ASP A 1 89 ? -12.152 -3.029 21.863 1.00 97.25 89 ASP A C 1
ATOM 663 O O . ASP A 1 89 ? -11.608 -2.629 20.831 1.00 97.25 89 ASP A O 1
ATOM 667 N N . LEU A 1 90 ? -11.570 -3.940 22.649 1.00 97.62 90 LEU A N 1
ATOM 668 C CA . LEU A 1 90 ? -10.259 -4.525 22.367 1.00 97.62 90 LEU A CA 1
ATOM 669 C C . LEU A 1 90 ? -10.249 -5.311 21.052 1.00 97.62 90 LEU A C 1
ATOM 671 O O . LEU A 1 90 ? -9.310 -5.184 20.265 1.00 97.62 90 LEU A O 1
ATOM 675 N N . GLN A 1 91 ? -11.282 -6.118 20.800 1.00 97.38 91 GLN A N 1
ATOM 676 C CA . GLN A 1 91 ? -11.427 -6.856 19.543 1.00 97.38 91 GLN A CA 1
ATOM 677 C C . GLN A 1 91 ? -11.561 -5.901 18.349 1.00 97.38 91 GLN A C 1
ATOM 679 O O . GLN A 1 91 ? -10.901 -6.096 17.326 1.00 97.38 91 GLN A O 1
ATOM 684 N N . ASN A 1 92 ? -12.341 -4.827 18.493 1.00 97.25 92 ASN A N 1
ATOM 685 C CA . ASN A 1 92 ? -12.496 -3.803 17.461 1.00 97.25 92 ASN A CA 1
ATOM 686 C C . ASN A 1 92 ? -11.176 -3.083 17.154 1.00 97.25 92 ASN A C 1
ATOM 688 O O . ASN A 1 92 ? -10.825 -2.927 15.983 1.00 97.25 92 ASN A O 1
ATOM 692 N N . VAL A 1 93 ? -10.424 -2.687 18.185 1.00 97.44 93 VAL A N 1
ATOM 693 C CA . VAL A 1 93 ? -9.117 -2.033 18.028 1.00 97.44 93 VAL A CA 1
ATOM 694 C C . VAL A 1 93 ? -8.105 -2.973 17.382 1.00 97.44 93 VAL A C 1
ATOM 696 O O . VAL A 1 93 ? -7.409 -2.550 16.464 1.00 97.44 93 VAL A O 1
ATOM 699 N N . LYS A 1 94 ? -8.047 -4.249 17.788 1.00 97.56 94 LYS A N 1
ATOM 700 C CA . LYS A 1 94 ? -7.171 -5.250 17.153 1.00 97.56 94 LYS A CA 1
ATOM 701 C C . LYS A 1 94 ? -7.482 -5.409 15.669 1.00 97.56 94 LYS A C 1
ATOM 703 O O . LYS A 1 94 ? -6.575 -5.299 14.850 1.00 97.56 94 LYS A O 1
ATOM 708 N N . ARG A 1 95 ? -8.762 -5.576 15.318 1.00 97.00 95 ARG A N 1
ATOM 709 C CA . ARG A 1 95 ? -9.199 -5.692 13.920 1.00 97.00 95 ARG A CA 1
ATOM 710 C C . ARG A 1 95 ? -8.811 -4.460 13.104 1.00 97.00 95 ARG A C 1
ATOM 712 O O . ARG A 1 95 ? -8.312 -4.596 11.991 1.00 97.00 95 ARG A O 1
ATOM 719 N N . ARG A 1 96 ? -9.017 -3.261 13.657 1.00 96.44 96 ARG A N 1
ATOM 720 C CA . ARG A 1 96 ? -8.639 -2.005 12.997 1.00 96.44 96 ARG A CA 1
ATOM 721 C C . ARG A 1 96 ? -7.123 -1.877 12.847 1.00 96.44 96 ARG A C 1
ATOM 723 O O . ARG A 1 96 ? -6.656 -1.516 11.779 1.00 96.44 96 ARG A O 1
ATOM 730 N N . ALA A 1 97 ? -6.353 -2.228 13.873 1.00 96.56 97 ALA A N 1
ATOM 731 C CA . ALA A 1 97 ? -4.895 -2.189 13.824 1.00 96.56 97 ALA A CA 1
ATOM 732 C C . ALA A 1 97 ? -4.319 -3.176 12.795 1.00 96.56 97 ALA A C 1
ATOM 734 O O . ALA A 1 97 ? -3.355 -2.854 12.104 1.00 96.56 97 ALA A O 1
ATOM 735 N N . GLU A 1 98 ? -4.908 -4.367 12.660 1.00 95.81 98 GLU A N 1
ATOM 736 C CA . GLU A 1 98 ? -4.540 -5.324 11.612 1.00 95.81 98 GLU A CA 1
ATOM 737 C C . GLU A 1 98 ? -4.837 -4.767 10.217 1.00 95.81 98 GLU A C 1
ATOM 739 O O . GLU A 1 98 ? -3.967 -4.823 9.348 1.00 95.81 98 GLU A O 1
ATOM 744 N N . GLN A 1 99 ? -6.013 -4.164 10.017 1.00 94.88 99 GLN A N 1
ATOM 745 C CA . GLN A 1 99 ? -6.365 -3.495 8.761 1.00 94.88 99 GLN A CA 1
ATOM 746 C C . GLN A 1 99 ? -5.376 -2.373 8.429 1.00 94.88 99 GLN A C 1
ATOM 748 O O . GLN A 1 99 ? -4.724 -2.436 7.385 1.00 94.88 99 GLN A O 1
ATOM 753 N N . ASP A 1 100 ? -5.164 -1.430 9.347 1.00 93.75 100 ASP A N 1
ATOM 754 C CA . ASP A 1 100 ? -4.239 -0.305 9.177 1.00 93.75 100 ASP A CA 1
ATOM 755 C C . ASP A 1 100 ? -2.807 -0.795 8.874 1.00 93.75 100 ASP A C 1
ATOM 757 O O . ASP A 1 100 ? -2.103 -0.226 8.033 1.00 93.75 100 ASP A O 1
ATOM 761 N N . ARG A 1 101 ? -2.368 -1.896 9.506 1.00 92.38 101 ARG A N 1
ATOM 762 C CA . ARG A 1 101 ? -1.064 -2.522 9.241 1.00 92.38 101 ARG A CA 1
ATOM 763 C C . ARG A 1 101 ? -0.988 -3.115 7.837 1.00 92.38 101 ARG A C 1
ATOM 765 O O . ARG A 1 101 ? 0.034 -2.946 7.172 1.00 92.38 101 ARG A O 1
ATOM 772 N N . THR A 1 102 ? -2.032 -3.806 7.380 1.00 89.06 102 THR A N 1
ATOM 773 C CA . THR A 1 102 ? -2.068 -4.367 6.018 1.00 89.06 102 THR A CA 1
ATOM 774 C C . THR A 1 102 ? -2.111 -3.280 4.950 1.00 89.06 102 THR A C 1
ATOM 776 O O . THR A 1 102 ? -1.397 -3.381 3.953 1.00 89.06 102 THR A O 1
ATOM 779 N N . GLU A 1 103 ? -2.871 -2.208 5.173 1.00 88.69 103 GLU A N 1
ATOM 780 C CA . GLU A 1 103 ? -2.915 -1.059 4.269 1.00 88.69 103 GLU A CA 1
ATOM 781 C C . GLU A 1 103 ? -1.569 -0.338 4.231 1.00 88.69 103 GLU A C 1
ATOM 783 O O . GLU A 1 103 ? -1.022 -0.108 3.153 1.00 88.69 103 GLU A O 1
ATOM 788 N N . SER A 1 104 ? -0.973 -0.073 5.395 1.00 87.94 104 SER A N 1
ATOM 789 C CA . SER A 1 104 ? 0.357 0.536 5.479 1.00 87.94 104 SER A CA 1
ATOM 790 C C . SER A 1 104 ? 1.406 -0.311 4.763 1.00 87.94 104 SER A C 1
ATOM 792 O O . SER A 1 104 ? 2.211 0.228 4.012 1.00 87.94 104 SER A O 1
ATOM 794 N N . ALA A 1 105 ? 1.378 -1.639 4.922 1.00 84.25 105 ALA A N 1
ATOM 795 C CA . ALA A 1 105 ? 2.281 -2.540 4.206 1.00 84.25 105 ALA A CA 1
ATOM 796 C C . ALA A 1 105 ? 2.061 -2.498 2.685 1.00 84.25 105 ALA A C 1
ATOM 798 O O . ALA A 1 105 ? 3.030 -2.492 1.927 1.00 84.25 105 ALA A O 1
ATOM 799 N N . ARG A 1 106 ? 0.802 -2.416 2.233 1.00 80.50 106 ARG A N 1
ATOM 800 C CA . ARG A 1 106 ? 0.455 -2.305 0.810 1.00 80.50 106 ARG A CA 1
ATOM 801 C C . ARG A 1 106 ? 0.982 -1.010 0.189 1.00 80.50 106 ARG A C 1
ATOM 803 O O . ARG A 1 106 ? 1.458 -1.035 -0.942 1.00 80.50 106 ARG A O 1
ATOM 810 N N . TYR A 1 107 ? 0.919 0.107 0.914 1.00 83.25 107 TYR A N 1
ATOM 811 C CA . TYR A 1 107 ? 1.341 1.415 0.403 1.00 83.25 107 TYR A CA 1
ATOM 812 C C . TYR A 1 107 ? 2.794 1.789 0.731 1.00 83.25 107 TYR A C 1
ATOM 814 O O . TYR A 1 107 ? 3.336 2.682 0.086 1.00 83.25 107 TYR A O 1
ATOM 822 N N . ALA A 1 108 ? 3.468 1.094 1.654 1.00 85.12 108 ALA A N 1
ATOM 823 C CA . ALA A 1 108 ? 4.857 1.382 2.031 1.00 85.12 108 ALA A CA 1
ATOM 824 C C . ALA A 1 108 ? 5.824 1.327 0.835 1.00 85.12 108 ALA A C 1
ATOM 826 O O . ALA A 1 108 ? 6.749 2.133 0.744 1.00 85.12 108 ALA A O 1
ATOM 827 N N . GLY A 1 109 ? 5.592 0.404 -0.104 1.00 84.25 109 GLY A N 1
ATOM 828 C CA . GLY A 1 109 ? 6.382 0.281 -1.333 1.00 84.25 109 GLY A CA 1
ATOM 829 C C . GLY A 1 109 ? 5.945 1.211 -2.469 1.00 84.25 109 GLY A C 1
ATOM 830 O O . GLY A 1 109 ? 6.694 1.381 -3.429 1.00 84.25 109 GLY A O 1
ATOM 831 N N . ALA A 1 110 ? 4.765 1.835 -2.378 1.00 87.56 110 ALA A N 1
ATOM 832 C CA . ALA A 1 110 ? 4.183 2.596 -3.483 1.00 87.56 110 ALA A CA 1
ATOM 833 C C . ALA A 1 110 ? 5.029 3.825 -3.843 1.00 87.56 110 ALA A C 1
ATOM 835 O O . ALA A 1 110 ? 5.318 4.043 -5.016 1.00 87.56 110 ALA A O 1
ATOM 836 N N . SER A 1 111 ? 5.501 4.581 -2.847 1.00 88.81 111 SER A N 1
ATOM 837 C CA . SER A 1 111 ? 6.361 5.749 -3.082 1.00 88.81 111 SER A CA 1
ATOM 838 C C . SER A 1 111 ? 7.674 5.375 -3.774 1.00 88.81 111 SER A C 1
ATOM 840 O O . SER A 1 111 ? 8.135 6.091 -4.657 1.00 88.81 111 SER A O 1
ATOM 842 N N . LEU A 1 112 ? 8.266 4.232 -3.408 1.00 89.31 112 LEU A N 1
ATOM 843 C CA . LEU A 1 112 ? 9.487 3.740 -4.046 1.00 89.31 112 LEU A CA 1
ATOM 844 C C . LEU A 1 112 ? 9.230 3.344 -5.504 1.00 89.31 112 LEU A C 1
ATOM 846 O O . LEU A 1 112 ? 9.996 3.724 -6.383 1.00 89.31 112 LEU A O 1
ATOM 850 N N . ILE A 1 113 ? 8.140 2.619 -5.760 1.00 90.62 113 ILE A N 1
ATOM 851 C CA . ILE A 1 113 ? 7.724 2.218 -7.109 1.00 90.62 113 ILE A CA 1
ATOM 852 C C . ILE A 1 113 ? 7.510 3.445 -7.998 1.00 90.62 113 ILE A C 1
ATOM 854 O O . ILE A 1 113 ? 8.030 3.479 -9.110 1.00 90.62 113 ILE A O 1
ATOM 858 N N . ILE A 1 114 ? 6.804 4.467 -7.501 1.00 91.31 114 ILE A N 1
ATOM 859 C CA . ILE A 1 114 ? 6.563 5.720 -8.235 1.00 91.31 114 ILE A CA 1
ATOM 860 C C . ILE A 1 114 ? 7.886 6.374 -8.647 1.00 91.31 114 ILE A C 1
ATOM 862 O O . ILE A 1 114 ? 8.015 6.832 -9.777 1.00 91.31 114 ILE A O 1
ATOM 866 N N . ASN A 1 115 ? 8.892 6.359 -7.770 1.00 91.69 115 ASN A N 1
ATOM 867 C CA . ASN A 1 115 ? 10.212 6.914 -8.068 1.00 91.69 115 ASN A CA 1
ATOM 868 C C . ASN A 1 115 ? 11.036 6.060 -9.051 1.00 91.69 115 ASN A C 1
ATOM 870 O O . ASN A 1 115 ? 11.970 6.574 -9.659 1.00 91.69 115 ASN A O 1
ATOM 874 N N . ILE A 1 116 ? 10.715 4.771 -9.206 1.00 91.88 116 ILE A N 1
ATOM 875 C CA . ILE A 1 116 ? 11.385 3.859 -10.147 1.00 91.88 116 ILE A CA 1
ATOM 876 C C . ILE A 1 116 ? 10.771 3.942 -11.553 1.00 91.88 116 ILE A C 1
ATOM 878 O O . ILE A 1 116 ? 11.483 3.705 -12.526 1.00 91.88 116 ILE A O 1
ATOM 882 N N . LEU A 1 117 ? 9.489 4.302 -11.691 1.00 92.25 117 LEU A N 1
ATOM 883 C CA . LEU A 1 117 ? 8.809 4.388 -12.995 1.00 92.25 117 LEU A CA 1
ATOM 884 C C . LEU A 1 117 ? 9.549 5.239 -14.049 1.00 92.25 117 LEU A C 1
ATOM 886 O O . LEU A 1 117 ? 9.690 4.749 -15.166 1.00 92.25 117 LEU A O 1
ATOM 890 N N . PRO A 1 118 ? 10.122 6.419 -13.731 1.00 94.25 118 PRO A N 1
ATOM 891 C CA . PRO A 1 118 ? 10.894 7.192 -14.708 1.00 94.25 118 PRO A CA 1
ATOM 892 C C . PRO A 1 118 ? 12.073 6.418 -15.313 1.00 94.25 118 PRO A C 1
ATOM 894 O O . PRO A 1 118 ? 12.410 6.607 -16.475 1.00 94.25 118 PRO A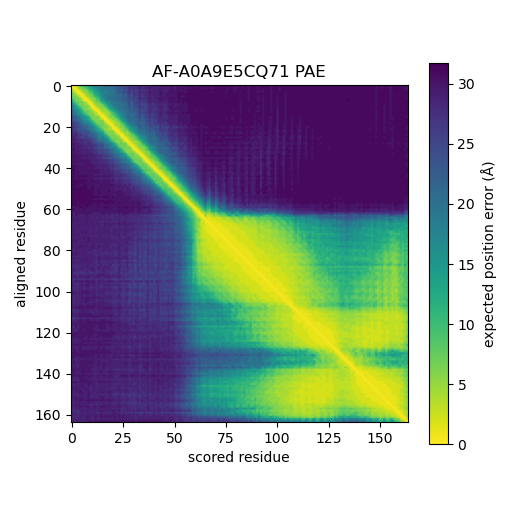 O 1
ATOM 897 N N . ILE A 1 119 ? 12.678 5.501 -14.551 1.00 93.75 119 ILE A N 1
ATOM 898 C CA . ILE A 1 119 ? 13.776 4.657 -15.038 1.00 93.75 119 ILE A CA 1
ATOM 899 C C . ILE A 1 119 ? 13.254 3.670 -16.091 1.00 93.75 119 ILE A C 1
ATOM 901 O O . ILE A 1 119 ? 13.936 3.398 -17.077 1.00 93.75 119 ILE A O 1
ATOM 905 N N . VAL A 1 120 ? 12.045 3.133 -15.896 1.00 92.38 120 VAL A N 1
ATOM 906 C CA . VAL A 1 120 ? 11.375 2.267 -16.880 1.00 92.38 120 VAL A CA 1
ATOM 907 C C . VAL A 1 120 ? 11.103 3.053 -18.164 1.00 92.38 120 VAL A C 1
ATOM 909 O O . VAL A 1 120 ? 11.439 2.566 -19.244 1.00 92.38 120 VAL A O 1
ATOM 912 N N . ASP A 1 121 ? 10.596 4.282 -18.045 1.00 92.00 121 ASP A N 1
ATOM 913 C CA . ASP A 1 121 ? 10.354 5.172 -19.187 1.00 92.00 121 ASP A CA 1
ATOM 914 C C . ASP A 1 121 ? 11.655 5.495 -19.944 1.00 92.00 121 ASP A C 1
ATOM 916 O O . ASP A 1 121 ? 11.685 5.502 -21.178 1.00 92.00 121 ASP A O 1
ATOM 920 N N . ASP A 1 122 ? 12.757 5.723 -19.225 1.00 93.31 122 ASP A N 1
ATOM 921 C CA . ASP A 1 122 ? 14.074 5.961 -19.819 1.00 93.31 122 ASP A CA 1
ATOM 922 C C . ASP A 1 122 ? 14.616 4.721 -20.543 1.00 93.31 122 ASP A C 1
ATOM 924 O O . ASP A 1 122 ? 15.189 4.850 -21.629 1.00 93.31 122 ASP A O 1
ATOM 928 N N . PHE A 1 123 ? 14.398 3.514 -20.005 1.00 92.81 123 PHE A N 1
ATOM 929 C CA . PHE A 1 123 ? 14.713 2.269 -20.714 1.00 92.81 123 PHE A CA 1
ATOM 930 C C . PHE A 1 123 ? 13.932 2.162 -22.023 1.00 92.81 123 PHE A C 1
ATOM 932 O O . PHE A 1 123 ? 14.516 1.854 -23.061 1.00 92.81 123 PHE A O 1
ATOM 939 N N . GLU A 1 124 ? 12.630 2.446 -22.001 1.00 90.56 124 GLU A N 1
ATOM 940 C CA . GLU A 1 124 ? 11.799 2.423 -23.206 1.00 90.56 124 GLU A CA 1
ATOM 941 C C . GLU A 1 124 ? 12.264 3.457 -24.234 1.00 90.56 124 GLU A C 1
ATOM 943 O O . GLU A 1 124 ? 12.416 3.130 -25.415 1.00 90.56 124 GLU A O 1
ATOM 948 N N . ARG A 1 125 ? 12.584 4.677 -23.788 1.00 91.44 125 ARG A N 1
ATO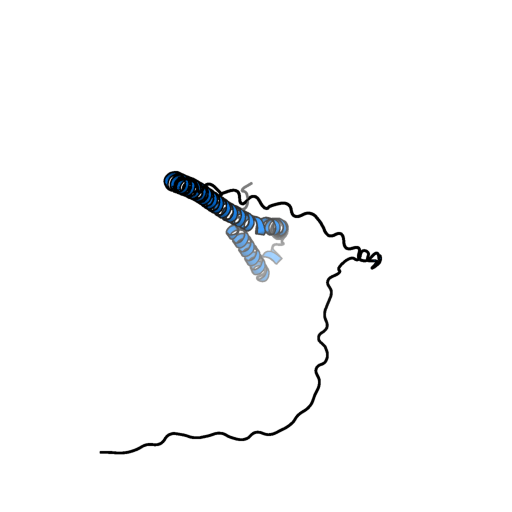M 949 C CA . ARG A 1 125 ? 13.143 5.735 -24.639 1.00 91.44 125 ARG A CA 1
ATOM 950 C C . ARG A 1 125 ? 14.485 5.329 -25.247 1.00 91.44 125 ARG A C 1
ATOM 952 O O . ARG A 1 125 ? 14.712 5.574 -26.432 1.00 91.44 125 ARG A O 1
ATOM 959 N N . ALA A 1 126 ? 15.366 4.704 -24.468 1.00 89.56 126 ALA A N 1
ATOM 960 C CA . ALA A 1 126 ? 16.656 4.208 -24.940 1.00 89.56 126 ALA A CA 1
ATOM 961 C C . ALA A 1 126 ? 16.493 3.070 -25.957 1.00 89.56 126 ALA A C 1
ATOM 963 O O . ALA A 1 126 ? 17.221 3.009 -26.943 1.00 89.56 126 ALA A O 1
ATOM 964 N N . PHE A 1 127 ? 15.514 2.186 -25.761 1.00 89.25 127 PHE A N 1
ATOM 965 C CA . PHE A 1 127 ? 15.231 1.107 -26.706 1.00 89.25 127 PHE A CA 1
ATOM 966 C C . PHE A 1 127 ? 14.640 1.613 -28.024 1.00 89.25 127 PHE A C 1
ATOM 968 O O . PHE A 1 127 ? 14.908 1.019 -29.066 1.00 89.25 127 PHE A O 1
ATOM 975 N N . GLN A 1 128 ? 13.874 2.706 -28.001 1.00 87.56 128 GLN A N 1
ATOM 976 C CA . GLN A 1 128 ? 13.331 3.333 -29.211 1.00 87.56 128 GLN A CA 1
ATOM 977 C C . GLN A 1 128 ? 14.384 4.105 -30.017 1.00 87.56 128 GLN A C 1
ATOM 979 O O . GLN A 1 128 ? 14.269 4.191 -31.237 1.00 87.56 128 GLN A O 1
ATOM 984 N N . SER A 1 129 ? 15.401 4.668 -29.359 1.00 86.69 129 SER A N 1
ATOM 985 C CA . SER A 1 129 ? 16.470 5.447 -30.004 1.00 86.69 129 SER A CA 1
ATOM 986 C C . SER A 1 129 ? 17.692 4.617 -30.408 1.00 86.69 129 SER A C 1
ATOM 988 O O . SER A 1 129 ? 18.682 5.166 -30.894 1.00 86.69 129 SER A O 1
ATOM 990 N N . LEU A 1 130 ? 17.640 3.300 -30.203 1.00 85.94 130 LEU A N 1
ATOM 991 C CA . LEU A 1 130 ? 18.784 2.423 -30.395 1.00 85.94 130 LEU A CA 1
ATOM 992 C C . LEU A 1 130 ? 19.078 2.160 -31.879 1.00 85.94 130 LEU A C 1
ATOM 994 O O . LEU A 1 130 ? 18.185 1.809 -32.651 1.00 85.94 130 LEU A O 1
ATOM 998 N N . ASP A 1 131 ? 20.353 2.240 -32.263 1.00 84.56 131 ASP A N 1
ATOM 999 C CA . ASP A 1 131 ? 20.795 1.833 -33.598 1.00 84.56 131 ASP A CA 1
ATOM 1000 C C . ASP A 1 131 ? 20.752 0.300 -33.745 1.00 84.56 131 ASP A C 1
ATOM 1002 O O . ASP A 1 131 ? 21.135 -0.452 -32.842 1.00 84.56 131 ASP A O 1
ATOM 1006 N N . SER A 1 132 ? 20.339 -0.161 -34.925 1.00 79.62 132 SER A N 1
ATOM 1007 C CA . SER A 1 132 ? 20.360 -1.558 -35.367 1.00 79.62 132 SER A CA 1
ATOM 1008 C C . SER A 1 132 ? 21.687 -2.290 -35.114 1.00 79.62 132 SER A C 1
ATOM 1010 O O . SER A 1 132 ? 21.673 -3.470 -34.761 1.00 79.62 132 SER A O 1
ATOM 1012 N N . HIS A 1 133 ? 22.830 -1.603 -35.227 1.00 82.12 133 HIS A N 1
ATOM 1013 C CA . HIS A 1 133 ? 24.145 -2.194 -34.961 1.00 82.12 133 HIS A CA 1
ATOM 1014 C C . HIS A 1 133 ? 24.349 -2.522 -33.473 1.00 82.12 133 HIS A C 1
ATOM 1016 O O . HIS A 1 133 ? 24.925 -3.552 -33.128 1.00 82.12 133 HIS A O 1
ATOM 1022 N N . VAL A 1 134 ? 23.850 -1.665 -32.578 1.00 76.88 134 VAL A N 1
ATOM 1023 C CA . VAL A 1 134 ? 23.948 -1.855 -31.122 1.00 76.88 134 VAL A CA 1
ATOM 1024 C C . VAL A 1 134 ? 22.917 -2.876 -30.640 1.00 76.88 134 VAL A C 1
ATOM 1026 O O . VAL A 1 134 ? 23.215 -3.684 -29.763 1.00 76.88 134 VAL A O 1
ATOM 1029 N N . ALA A 1 135 ? 21.738 -2.903 -31.266 1.00 75.12 135 ALA A N 1
ATOM 1030 C CA . ALA A 1 135 ? 20.669 -3.846 -30.943 1.00 75.12 135 ALA A CA 1
ATOM 1031 C C . ALA A 1 135 ? 21.068 -5.315 -31.174 1.00 75.12 135 ALA A C 1
ATOM 1033 O O . ALA A 1 135 ? 20.548 -6.197 -30.496 1.00 75.12 135 ALA A O 1
ATOM 1034 N N . GLY A 1 136 ? 21.985 -5.577 -32.113 1.00 79.69 136 GLY A N 1
ATOM 1035 C CA . GLY A 1 136 ? 22.495 -6.919 -32.410 1.00 79.69 136 GLY A CA 1
ATOM 1036 C C . GLY A 1 136 ? 23.625 -7.401 -31.493 1.00 79.69 136 GLY A C 1
ATOM 1037 O O . GLY A 1 136 ? 24.104 -8.522 -31.657 1.00 79.69 136 GLY A O 1
ATOM 1038 N N . MET A 1 137 ? 24.092 -6.575 -30.550 1.00 86.38 137 MET A N 1
ATOM 1039 C CA . MET A 1 137 ? 25.190 -6.949 -29.660 1.00 86.38 137 MET A CA 1
ATOM 1040 C C . MET A 1 137 ? 24.701 -7.815 -28.493 1.00 86.38 137 MET A C 1
ATOM 1042 O O . MET A 1 137 ? 23.754 -7.468 -27.794 1.00 86.38 137 MET A O 1
ATOM 1046 N N . THR A 1 138 ? 25.423 -8.896 -28.191 1.00 88.00 138 THR A N 1
ATOM 1047 C CA . THR A 1 138 ? 25.054 -9.866 -27.139 1.00 88.00 138 THR A CA 1
ATOM 1048 C C . THR A 1 138 ? 24.923 -9.250 -25.740 1.00 88.00 138 THR A C 1
ATOM 1050 O O . THR A 1 138 ? 24.144 -9.723 -24.917 1.00 88.00 138 THR A O 1
ATOM 1053 N N . TRP A 1 139 ? 25.663 -8.178 -25.438 1.00 86.38 139 TRP A N 1
ATOM 1054 C CA . TRP A 1 139 ? 25.536 -7.492 -24.147 1.00 86.38 139 TRP A CA 1
ATOM 1055 C C . TRP A 1 139 ? 24.196 -6.749 -24.017 1.00 86.38 139 TRP A C 1
ATOM 1057 O O . TRP A 1 139 ? 23.658 -6.647 -22.912 1.00 86.38 139 TRP A O 1
ATOM 1067 N N . PHE A 1 140 ? 23.626 -6.279 -25.132 1.00 87.50 140 PHE A N 1
ATOM 1068 C CA . PHE A 1 140 ? 22.352 -5.568 -25.153 1.00 87.50 140 PHE A CA 1
ATOM 1069 C C . PHE A 1 140 ? 21.173 -6.506 -24.851 1.00 87.50 140 PHE A C 1
ATOM 1071 O O . PHE A 1 140 ? 20.238 -6.123 -24.144 1.00 87.50 140 PHE A O 1
ATOM 1078 N N . ASP A 1 141 ? 21.261 -7.777 -25.256 1.00 87.06 141 ASP A N 1
ATOM 1079 C CA . ASP A 1 141 ? 20.313 -8.815 -24.830 1.00 87.06 141 ASP A CA 1
ATOM 1080 C C . ASP A 1 141 ? 20.283 -8.979 -23.303 1.00 87.06 141 ASP A C 1
ATOM 1082 O O . ASP A 1 141 ? 19.214 -9.164 -22.711 1.00 87.06 141 ASP A O 1
ATOM 1086 N N . GLY A 1 142 ? 21.442 -8.848 -22.647 1.00 89.88 142 GLY A N 1
ATOM 1087 C CA . GLY A 1 142 ? 21.554 -8.832 -21.189 1.00 89.88 142 GLY A CA 1
ATOM 1088 C C . GLY A 1 142 ? 20.796 -7.662 -20.558 1.00 89.88 142 GLY A C 1
ATOM 1089 O O . GLY A 1 142 ? 20.035 -7.858 -19.609 1.00 89.88 142 GLY A O 1
ATOM 1090 N N . VAL A 1 143 ? 20.920 -6.460 -21.128 1.00 91.19 143 VAL A N 1
ATOM 1091 C CA . VAL A 1 143 ? 20.166 -5.271 -20.686 1.00 91.19 143 VAL A CA 1
ATOM 1092 C C . VAL A 1 143 ? 18.660 -5.477 -20.872 1.00 91.19 143 VAL A C 1
ATOM 1094 O O . VAL A 1 143 ? 17.875 -5.219 -19.959 1.00 91.19 143 VAL A O 1
ATOM 1097 N N . ARG A 1 144 ? 18.240 -6.042 -22.009 1.00 90.25 144 ARG A N 1
ATOM 1098 C CA . ARG A 1 144 ? 16.830 -6.366 -22.274 1.00 90.25 144 ARG A CA 1
ATOM 1099 C C . ARG A 1 144 ? 16.276 -7.414 -21.306 1.00 90.25 144 ARG A C 1
ATOM 1101 O O . ARG A 1 144 ? 15.085 -7.398 -20.987 1.00 90.25 144 ARG A O 1
ATOM 1108 N N . LEU A 1 145 ? 17.109 -8.345 -20.839 1.00 93.31 145 LEU A N 1
ATOM 1109 C CA . LEU A 1 145 ? 16.730 -9.311 -19.808 1.00 93.31 145 LEU A CA 1
ATOM 1110 C C . LEU A 1 145 ? 16.525 -8.629 -18.448 1.00 93.31 145 LEU A C 1
ATOM 1112 O O . LEU A 1 145 ? 15.570 -8.963 -17.749 1.00 93.31 145 LEU A O 1
ATOM 1116 N N . ILE A 1 146 ? 17.377 -7.665 -18.087 1.00 93.50 146 ILE A N 1
ATOM 1117 C CA . ILE A 1 146 ? 17.233 -6.875 -16.854 1.00 93.50 146 ILE A CA 1
ATOM 1118 C C . ILE A 1 146 ? 15.926 -6.077 -16.881 1.00 93.50 146 ILE A C 1
ATOM 1120 O O . ILE A 1 146 ? 15.158 -6.162 -15.927 1.00 93.50 146 ILE A O 1
ATOM 1124 N N . TYR A 1 147 ? 15.621 -5.392 -17.987 1.00 94.19 147 TYR A N 1
ATOM 1125 C CA . TYR A 1 147 ? 14.350 -4.676 -18.148 1.00 94.19 147 TYR A CA 1
ATOM 1126 C C . TYR A 1 147 ? 13.136 -5.607 -17.995 1.00 94.19 147 TYR A C 1
ATOM 1128 O O . TYR A 1 147 ? 12.204 -5.304 -17.256 1.00 94.19 147 TYR A O 1
ATOM 1136 N N . ARG A 1 148 ? 13.167 -6.803 -18.602 1.00 93.50 148 ARG A N 1
ATOM 1137 C CA . ARG A 1 148 ? 12.093 -7.800 -18.423 1.00 93.50 148 ARG A CA 1
ATOM 1138 C C . ARG A 1 148 ? 11.941 -8.264 -16.973 1.00 93.50 148 ARG A C 1
ATOM 1140 O O . ARG A 1 148 ? 10.818 -8.425 -16.506 1.00 93.50 148 ARG A O 1
ATOM 1147 N N . LYS A 1 149 ? 13.048 -8.463 -16.251 1.00 94.69 149 LYS A N 1
ATOM 1148 C CA . LYS A 1 149 ? 13.014 -8.794 -14.816 1.00 94.69 149 LYS A CA 1
ATOM 1149 C C . LYS A 1 149 ? 12.451 -7.646 -13.978 1.00 94.69 149 LYS A C 1
ATOM 1151 O O . LYS A 1 149 ? 11.714 -7.907 -13.034 1.00 94.69 149 LYS A O 1
ATOM 1156 N N . LEU A 1 150 ? 12.773 -6.402 -14.329 1.00 92.88 150 LEU A N 1
ATOM 1157 C CA . LEU A 1 150 ? 12.228 -5.214 -13.676 1.00 92.88 150 LEU A CA 1
ATOM 1158 C C . LEU A 1 150 ? 10.705 -5.141 -13.849 1.00 92.88 150 LEU A C 1
ATOM 1160 O O . LEU A 1 150 ? 9.997 -4.982 -12.859 1.00 92.88 150 LEU A O 1
ATOM 1164 N N . LEU A 1 151 ? 10.197 -5.343 -15.069 1.00 92.19 151 LEU A N 1
ATOM 1165 C CA . LEU A 1 151 ? 8.753 -5.406 -15.325 1.00 92.19 151 LEU A CA 1
ATOM 1166 C C . LEU A 1 151 ? 8.072 -6.536 -14.541 1.00 92.19 151 LEU A C 1
ATOM 1168 O O . LEU A 1 151 ? 7.034 -6.310 -13.928 1.00 92.19 151 LEU A O 1
ATOM 1172 N N . ALA A 1 152 ? 8.678 -7.726 -14.494 1.00 93.31 152 ALA A N 1
ATOM 1173 C CA . ALA A 1 152 ? 8.150 -8.842 -13.708 1.00 93.31 152 ALA A CA 1
ATOM 1174 C C . ALA A 1 152 ? 8.113 -8.534 -12.197 1.00 93.31 152 ALA A C 1
ATOM 1176 O O . ALA A 1 152 ? 7.189 -8.951 -11.500 1.00 93.31 152 ALA A O 1
ATOM 1177 N N . LEU A 1 153 ? 9.094 -7.784 -11.680 1.00 92.06 153 LEU A N 1
ATOM 1178 C CA . LEU A 1 153 ? 9.095 -7.317 -10.291 1.00 92.06 153 LEU A CA 1
ATOM 1179 C C . LEU A 1 153 ? 7.958 -6.326 -10.023 1.00 92.06 153 LEU A C 1
ATOM 1181 O O . LEU A 1 153 ? 7.252 -6.483 -9.027 1.00 92.06 153 LEU A O 1
ATOM 1185 N N . LEU A 1 154 ? 7.750 -5.353 -10.912 1.00 90.31 154 LEU A N 1
ATOM 1186 C CA . LEU A 1 154 ? 6.632 -4.405 -10.837 1.00 90.31 154 LEU A CA 1
ATOM 1187 C C . LEU A 1 154 ? 5.282 -5.140 -10.841 1.00 90.31 154 LEU A C 1
ATOM 1189 O O . LEU A 1 154 ? 4.445 -4.896 -9.973 1.00 90.31 154 LEU A O 1
ATOM 1193 N N . GLU A 1 155 ? 5.121 -6.119 -11.731 1.00 90.50 155 GLU A N 1
ATOM 1194 C CA . GLU A 1 155 ? 3.944 -6.989 -11.795 1.00 90.50 155 GLU A CA 1
ATOM 1195 C C . GLU A 1 155 ? 3.730 -7.776 -10.494 1.00 90.50 155 GLU A C 1
ATOM 1197 O O . GLU A 1 155 ? 2.620 -7.791 -9.959 1.00 90.50 155 GLU A O 1
ATOM 1202 N N . SER A 1 156 ? 4.792 -8.355 -9.923 1.00 89.50 156 SER A N 1
ATOM 1203 C CA . SER A 1 156 ? 4.716 -9.058 -8.633 1.00 89.50 156 SER A CA 1
ATOM 1204 C C . SER A 1 156 ? 4.358 -8.140 -7.457 1.00 89.50 156 SER A C 1
ATOM 1206 O O . SER A 1 156 ? 3.738 -8.586 -6.493 1.00 89.50 156 SER A O 1
ATOM 1208 N N . ALA A 1 157 ? 4.689 -6.848 -7.554 1.00 86.25 157 ALA A N 1
ATOM 1209 C CA . ALA A 1 157 ? 4.304 -5.817 -6.595 1.00 86.25 157 ALA A CA 1
ATOM 1210 C C . ALA A 1 157 ? 2.872 -5.283 -6.822 1.00 86.25 157 ALA A C 1
ATOM 1212 O O . ALA A 1 157 ? 2.441 -4.359 -6.133 1.00 86.25 157 ALA A O 1
ATOM 121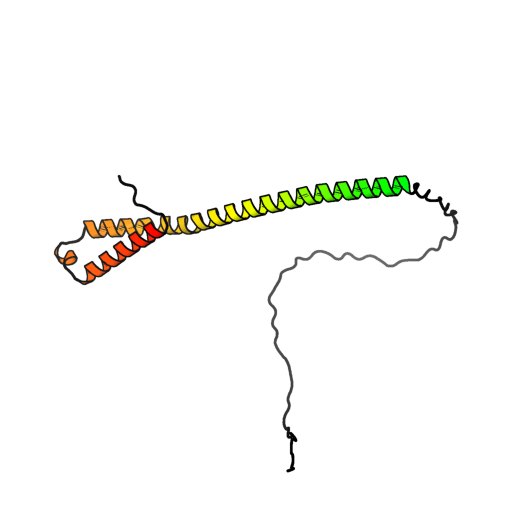3 N N . GLY A 1 158 ? 2.121 -5.858 -7.770 1.00 86.75 158 GLY A N 1
ATOM 1214 C CA . GLY A 1 158 ? 0.746 -5.470 -8.089 1.00 86.75 158 GLY A CA 1
ATOM 1215 C C . GLY A 1 158 ? 0.633 -4.262 -9.023 1.00 86.75 158 GLY A C 1
ATOM 1216 O O . GLY A 1 158 ? -0.449 -3.685 -9.133 1.00 86.75 158 GLY A O 1
ATOM 1217 N N . VAL A 1 159 ? 1.722 -3.871 -9.689 1.00 88.19 159 VAL A N 1
ATOM 1218 C CA . VAL A 1 159 ? 1.762 -2.756 -10.642 1.00 88.19 159 VAL A CA 1
ATOM 1219 C C . VAL A 1 159 ? 1.645 -3.308 -12.052 1.00 88.19 159 VAL A C 1
ATOM 1221 O O . VAL A 1 159 ? 2.446 -4.137 -12.471 1.00 88.19 159 VAL A O 1
ATOM 1224 N N . GLN A 1 160 ? 0.655 -2.834 -12.797 1.00 86.88 160 GLN A N 1
ATOM 1225 C CA . GLN A 1 160 ? 0.415 -3.251 -14.173 1.00 86.88 160 GLN A CA 1
ATOM 1226 C C . GLN A 1 160 ? 0.441 -2.029 -15.090 1.00 86.88 160 GLN A C 1
ATOM 1228 O O . GLN A 1 160 ? -0.106 -0.987 -14.712 1.00 86.88 160 GLN A O 1
ATOM 1233 N N . PRO A 1 161 ? 1.044 -2.134 -16.286 1.00 85.25 161 PRO A N 1
ATOM 1234 C CA . PRO A 1 161 ? 0.975 -1.066 -17.267 1.00 85.25 161 PRO A CA 1
ATOM 1235 C C . PRO A 1 161 ? -0.484 -0.832 -17.670 1.00 85.25 161 PRO A C 1
ATOM 1237 O O . PRO A 1 161 ? -1.240 -1.770 -17.943 1.00 85.25 161 PRO A O 1
ATOM 1240 N N . ILE A 1 162 ? -0.888 0.435 -17.702 1.00 87.81 162 ILE A N 1
ATOM 1241 C CA . ILE A 1 162 ? -2.215 0.822 -18.175 1.00 87.81 162 ILE A CA 1
ATOM 1242 C C . ILE A 1 162 ? -2.205 0.689 -19.697 1.00 87.81 162 ILE A C 1
ATOM 1244 O O . ILE A 1 162 ? -1.329 1.232 -20.366 1.00 87.81 162 ILE A O 1
ATOM 1248 N N . LYS A 1 163 ? -3.170 -0.054 -20.248 1.00 76.25 163 LYS A N 1
ATOM 1249 C CA . LYS A 1 163 ? -3.372 -0.100 -21.698 1.00 76.25 163 LYS A CA 1
ATOM 1250 C C . LYS A 1 163 ? -3.939 1.245 -22.135 1.00 76.25 163 LYS A C 1
ATOM 1252 O O . LYS A 1 163 ? -5.099 1.533 -21.839 1.00 76.25 163 LYS A O 1
ATOM 1257 N N . THR A 1 164 ? -3.100 2.043 -22.777 1.00 55.47 164 THR A N 1
ATOM 1258 C CA . THR A 1 164 ? -3.486 3.278 -23.464 1.00 55.47 164 THR A CA 1
ATOM 1259 C C . THR A 1 164 ? -4.074 2.965 -24.832 1.00 55.47 164 THR A C 1
ATOM 1261 O O . THR A 1 164 ? -3.580 2.013 -25.481 1.00 55.47 164 THR A O 1
#